Protein AF-A0A3B4AQS1-F1 (afdb_monomer)

Nearest PDB structures (foldseek):
  3d89-assembly1_A  TM=7.760E-01  e=7.528E-09  Mus musculus
  7bui-assembly1_E  TM=5.675E-01  e=8.025E-03  Metapseudomonas resinovorans

Mean predicted aligned error: 10.33 Å

Radius of gyration: 18.11 Å; Cα contacts (8 Å, |Δi|>4): 208; chains: 1; bounding box: 38×48×53 Å

Structure (mmCIF, N/CA/C/O backbone):
data_AF-A0A3B4AQS1-F1
#
_entry.id   AF-A0A3B4AQS1-F1
#
loop_
_atom_site.group_PDB
_atom_site.id
_atom_site.type_symbol
_atom_site.label_atom_id
_atom_site.label_alt_id
_atom_site.label_comp_id
_atom_site.label_asym_id
_atom_site.label_entity_id
_atom_site.label_seq_id
_atom_site.pdbx_PDB_ins_code
_atom_site.Cartn_x
_atom_site.Cartn_y
_atom_site.Cartn_z
_atom_site.occupancy
_atom_site.B_iso_or_equiv
_atom_site.auth_seq_id
_atom_site.auth_comp_id
_atom_site.auth_asym_id
_atom_site.auth_atom_id
_atom_site.pdbx_PDB_model_num
ATOM 1 N N . LYS A 1 1 ? 13.343 -6.650 13.285 1.00 47.69 1 LYS A N 1
ATOM 2 C CA . LYS A 1 1 ? 12.720 -7.160 12.037 1.00 47.69 1 LYS A CA 1
ATOM 3 C C . LYS A 1 1 ? 11.232 -6.844 12.160 1.00 47.69 1 LYS A C 1
ATOM 5 O O . LYS A 1 1 ? 10.764 -6.900 13.284 1.00 47.69 1 LYS A O 1
ATOM 10 N N . CYS A 1 2 ? 10.512 -6.440 11.104 1.00 53.94 2 CYS A N 1
ATOM 11 C CA . CYS A 1 2 ? 9.062 -6.685 11.127 1.00 53.94 2 CYS A CA 1
ATOM 12 C C . CYS A 1 2 ? 8.943 -8.184 11.349 1.00 53.94 2 CYS A C 1
ATOM 14 O O . CYS A 1 2 ? 9.558 -8.918 10.567 1.00 53.94 2 CYS A O 1
ATOM 16 N N . ASP A 1 3 ? 8.336 -8.626 12.442 1.00 48.53 3 ASP A N 1
ATOM 17 C CA . ASP A 1 3 ? 8.267 -10.053 12.697 1.00 48.53 3 ASP A CA 1
ATOM 18 C C . ASP A 1 3 ? 7.630 -10.725 11.489 1.00 48.53 3 ASP A C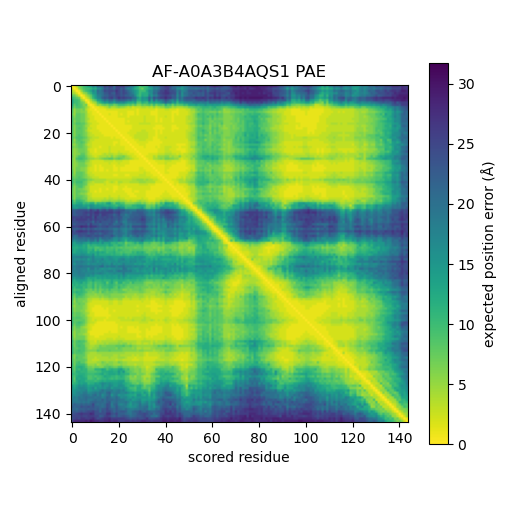 1
ATOM 20 O O . ASP A 1 3 ? 6.577 -10.323 10.999 1.00 48.53 3 ASP A O 1
ATOM 24 N N . ARG A 1 4 ? 8.312 -11.751 10.976 1.00 51.50 4 ARG A N 1
ATOM 25 C CA . ARG A 1 4 ? 7.767 -12.669 9.969 1.00 51.50 4 ARG A CA 1
ATOM 26 C C . ARG A 1 4 ? 6.751 -13.617 10.628 1.00 51.50 4 ARG A C 1
ATOM 28 O O . ARG A 1 4 ? 6.674 -14.786 10.274 1.00 51.50 4 ARG A O 1
ATOM 35 N N . GLY A 1 5 ? 6.046 -13.106 11.636 1.00 49.88 5 GLY A N 1
ATOM 36 C CA . GLY A 1 5 ? 5.046 -13.759 12.453 1.00 49.88 5 GLY A CA 1
ATOM 37 C C . GLY A 1 5 ? 3.711 -13.095 12.161 1.00 49.88 5 GLY A C 1
ATOM 38 O O . GLY A 1 5 ? 3.499 -11.929 12.472 1.00 49.88 5 GLY A O 1
ATOM 39 N N . GLN A 1 6 ? 2.877 -13.862 11.476 1.00 53.28 6 GLN A N 1
ATOM 40 C CA . GLN A 1 6 ? 1.469 -13.667 11.162 1.00 53.28 6 GLN A CA 1
ATOM 41 C C . GLN A 1 6 ? 0.691 -12.871 12.227 1.00 53.28 6 GLN A C 1
ATOM 43 O O . GLN A 1 6 ? 0.148 -13.455 13.159 1.00 53.28 6 GLN A O 1
ATOM 48 N N . SER A 1 7 ? 0.538 -11.560 12.055 1.00 55.19 7 SER A N 1
ATOM 49 C CA . SER A 1 7 ? -0.644 -10.892 12.594 1.00 55.19 7 SER A CA 1
ATOM 50 C C . SER A 1 7 ? -1.430 -10.314 11.428 1.00 55.19 7 SER A C 1
ATOM 52 O O . SER A 1 7 ? -0.945 -9.478 10.662 1.00 55.19 7 SER A O 1
ATOM 54 N N . LEU A 1 8 ? -2.643 -10.836 11.237 1.00 68.56 8 LEU A N 1
ATOM 55 C CA . LEU A 1 8 ? -3.620 -10.339 10.268 1.00 68.56 8 LEU A CA 1
ATOM 56 C C . LEU A 1 8 ? -4.305 -9.074 10.819 1.00 68.56 8 LEU A C 1
ATOM 58 O O . LEU A 1 8 ? -5.498 -8.849 10.614 1.00 68.56 8 LEU A O 1
ATOM 62 N N . ASP A 1 9 ? -3.55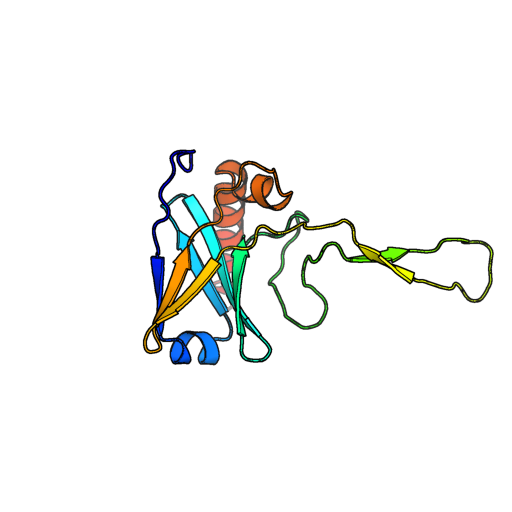8 -8.278 11.582 1.00 83.88 9 ASP A N 1
ATOM 63 C CA . ASP A 1 9 ? -4.115 -7.195 12.365 1.00 83.88 9 ASP A CA 1
ATOM 64 C C . ASP A 1 9 ? -4.602 -6.094 11.431 1.00 83.88 9 ASP A C 1
ATOM 66 O O . ASP A 1 9 ? -3.932 -5.662 10.487 1.00 83.88 9 ASP A O 1
ATOM 70 N N . SER A 1 10 ? -5.823 -5.658 11.701 1.00 91.88 10 SER A N 1
ATOM 71 C CA . SER A 1 10 ? -6.453 -4.556 11.000 1.00 91.88 10 SER A CA 1
ATOM 72 C C . SER A 1 10 ? -6.137 -3.264 11.744 1.00 91.88 10 SER A C 1
ATOM 74 O O . SER A 1 10 ? -6.522 -3.080 12.899 1.00 91.88 10 SER A O 1
ATOM 76 N N . HIS A 1 11 ? -5.416 -2.355 11.095 1.00 95.25 11 HIS A N 1
ATOM 77 C CA . HIS A 1 11 ? -4.993 -1.096 11.697 1.00 95.25 11 HIS A CA 1
ATOM 78 C C . HIS A 1 11 ? -5.956 0.027 11.352 1.00 95.25 11 HIS A C 1
ATOM 80 O O . HIS A 1 11 ? -6.131 0.351 10.179 1.00 95.25 11 HIS A O 1
ATOM 86 N N . TYR A 1 12 ? -6.524 0.676 12.367 1.00 96.31 12 TYR A N 1
ATOM 87 C CA . TYR A 1 12 ? -7.332 1.875 12.166 1.00 96.31 12 TYR A CA 1
ATOM 88 C C . TYR A 1 12 ? -6.481 3.037 11.632 1.00 96.31 12 TYR A C 1
ATOM 90 O O . TYR A 1 12 ? -5.453 3.392 12.213 1.00 96.31 12 TYR A O 1
ATOM 98 N N . ILE A 1 13 ? -6.919 3.643 10.526 1.00 97.19 13 ILE A N 1
ATOM 99 C CA . ILE A 1 13 ? -6.214 4.752 9.870 1.00 97.19 13 ILE A CA 1
ATOM 100 C C . ILE A 1 13 ? -6.885 6.094 10.160 1.00 97.19 13 ILE A C 1
ATOM 102 O O . ILE A 1 13 ? -6.192 7.081 10.426 1.00 97.19 13 ILE A O 1
ATOM 106 N N . GLY A 1 14 ? -8.216 6.134 10.088 1.00 97.00 14 GLY A N 1
ATOM 107 C CA . GLY A 1 14 ? -9.006 7.354 10.224 1.00 97.00 14 GLY A CA 1
ATOM 108 C C . GLY A 1 14 ? -10.385 7.244 9.575 1.00 97.00 14 GLY A C 1
ATOM 109 O O . GLY A 1 14 ? -10.753 6.203 9.024 1.00 97.00 14 GLY A O 1
ATOM 110 N N . ARG A 1 15 ? -11.143 8.344 9.599 1.00 97.88 15 ARG A N 1
ATOM 111 C CA . ARG A 1 15 ? -12.403 8.452 8.854 1.00 97.88 15 ARG A CA 1
ATOM 112 C C . ARG A 1 15 ? -12.126 8.586 7.360 1.00 97.88 15 ARG A C 1
ATOM 114 O O . ARG A 1 15 ? -11.192 9.276 6.948 1.00 97.88 15 ARG A O 1
ATOM 121 N N . LYS A 1 16 ? -12.974 7.961 6.543 1.00 97.12 16 LYS A N 1
ATOM 122 C CA . LYS A 1 16 ? -12.900 8.009 5.078 1.00 97.12 16 LYS A CA 1
ATOM 123 C C . LYS A 1 16 ? -12.900 9.450 4.574 1.00 97.12 16 LYS A C 1
ATOM 125 O O . LYS A 1 16 ? -12.052 9.799 3.764 1.00 97.12 16 LYS A O 1
ATOM 130 N N . GLU A 1 17 ? -13.803 10.282 5.081 1.00 97.06 17 GLU A N 1
ATOM 131 C CA . GLU A 1 17 ? -13.939 11.692 4.692 1.00 97.06 17 GLU A CA 1
ATOM 132 C C . GLU A 1 17 ? -12.652 12.490 4.920 1.00 97.06 17 GLU A C 1
ATOM 134 O O . GLU A 1 17 ? -12.229 13.256 4.055 1.00 97.06 17 GLU A O 1
ATOM 139 N N . ASP A 1 18 ? -11.982 12.256 6.050 1.00 97.12 18 ASP A N 1
ATOM 140 C CA . ASP A 1 18 ? -10.726 12.927 6.385 1.00 97.12 18 ASP A CA 1
ATOM 141 C C . ASP A 1 18 ? -9.606 12.523 5.417 1.00 97.12 18 ASP A C 1
ATOM 143 O O . ASP A 1 18 ? -8.850 13.374 4.953 1.00 97.12 18 ASP A O 1
ATOM 147 N N . ILE A 1 19 ? -9.533 11.238 5.057 1.00 95.31 19 ILE A N 1
ATOM 148 C CA . ILE A 1 19 ? -8.540 10.717 4.106 1.00 95.31 19 ILE A CA 1
ATOM 149 C C . ILE A 1 19 ? -8.815 11.223 2.686 1.00 95.31 19 ILE A C 1
ATOM 151 O O . ILE A 1 19 ? -7.881 11.615 1.990 1.00 95.31 19 ILE A O 1
ATOM 155 N N . VAL A 1 20 ? -10.082 11.243 2.263 1.00 94.06 20 VAL A N 1
ATOM 156 C CA . VAL A 1 20 ? -10.500 11.775 0.957 1.00 94.06 20 VAL A CA 1
ATOM 157 C C . VAL A 1 20 ? -10.125 13.248 0.845 1.00 94.06 20 VAL A C 1
ATOM 159 O O . VAL A 1 20 ? -9.500 13.644 -0.136 1.00 94.06 20 VAL A O 1
ATOM 162 N N . ARG A 1 21 ? -10.439 14.043 1.873 1.00 94.50 21 ARG A N 1
ATOM 163 C CA . ARG A 1 21 ? -10.105 15.470 1.936 1.00 94.50 21 ARG A CA 1
ATOM 164 C C . ARG A 1 21 ? -8.598 15.720 1.943 1.00 94.50 21 ARG A C 1
ATOM 166 O O . ARG A 1 21 ? -8.136 16.647 1.291 1.00 94.50 21 ARG A O 1
ATOM 173 N N . ALA A 1 22 ? -7.830 14.894 2.650 1.00 89.38 22 ALA A N 1
ATOM 174 C CA . ALA A 1 22 ? -6.372 14.983 2.657 1.00 89.38 22 ALA A CA 1
ATOM 175 C C . ALA A 1 22 ? -5.728 14.498 1.343 1.00 89.38 22 ALA A C 1
ATOM 177 O O . ALA A 1 22 ? -4.544 14.742 1.108 1.00 89.38 22 ALA A O 1
ATOM 178 N N . GLY A 1 23 ? -6.461 13.748 0.515 1.00 86.19 23 GLY A N 1
ATOM 179 C CA . GLY A 1 23 ? -5.970 13.055 -0.678 1.00 86.19 23 GLY A CA 1
ATOM 180 C C . GLY A 1 23 ? -5.082 11.843 -0.363 1.00 86.19 23 GLY A C 1
ATOM 181 O O . GLY A 1 23 ? -5.207 10.794 -0.999 1.00 86.19 23 GLY A O 1
ATOM 182 N N . ARG A 1 24 ? -4.198 11.953 0.637 1.00 88.81 24 ARG A N 1
ATOM 183 C CA . ARG A 1 24 ? -3.312 10.877 1.099 1.00 88.81 24 ARG A CA 1
ATOM 184 C C . ARG A 1 24 ? -2.906 11.011 2.565 1.00 88.81 24 ARG A C 1
ATOM 186 O O . ARG A 1 24 ? -2.810 12.108 3.106 1.00 88.81 24 ARG A O 1
ATOM 193 N N . VAL A 1 25 ? -2.561 9.881 3.175 1.00 92.12 25 VAL A N 1
ATOM 194 C CA . VAL A 1 25 ? -2.037 9.757 4.539 1.00 92.12 25 VAL A CA 1
ATOM 195 C C . VAL A 1 25 ? -0.908 8.728 4.551 1.00 92.12 25 VAL A C 1
ATOM 197 O O . VAL A 1 25 ? -0.961 7.722 3.851 1.00 92.12 25 VAL A O 1
ATOM 200 N N . THR A 1 26 ? 0.120 8.949 5.369 1.00 91.06 26 THR A N 1
ATOM 201 C CA . THR A 1 26 ? 1.174 7.953 5.615 1.00 91.06 26 THR A CA 1
ATOM 202 C C . THR A 1 26 ? 1.119 7.447 7.052 1.00 91.06 26 THR A C 1
ATOM 204 O O . THR A 1 26 ? 0.941 8.242 7.985 1.00 91.06 26 THR A O 1
ATOM 207 N N . ARG A 1 27 ? 1.310 6.141 7.252 1.00 92.19 27 ARG A N 1
ATOM 208 C CA . ARG A 1 27 ? 1.336 5.500 8.575 1.00 92.19 27 ARG A CA 1
ATOM 209 C C . ARG A 1 27 ? 2.458 4.480 8.679 1.00 92.19 27 ARG A C 1
ATOM 211 O O . ARG A 1 27 ? 2.808 3.835 7.700 1.00 92.19 27 ARG A O 1
ATOM 218 N N . VAL A 1 28 ? 3.006 4.334 9.883 1.00 90.44 28 VAL A N 1
ATOM 219 C CA . VAL A 1 28 ? 3.897 3.220 10.216 1.00 90.44 28 VAL A CA 1
ATOM 220 C C . VAL A 1 28 ? 3.045 2.136 10.862 1.00 90.44 28 VAL A C 1
ATOM 222 O O . VAL A 1 28 ? 2.523 2.357 11.951 1.00 90.44 28 VAL A O 1
ATOM 225 N N . LEU A 1 29 ? 2.893 0.994 10.197 1.00 90.75 29 LEU A N 1
ATOM 226 C CA . LEU A 1 29 ? 2.127 -0.149 10.697 1.00 90.75 29 LEU A CA 1
ATOM 227 C C . LEU A 1 29 ? 3.080 -1.204 11.279 1.00 90.75 29 LEU A C 1
ATOM 229 O O . LEU A 1 29 ? 4.222 -1.338 10.821 1.00 90.75 29 LEU A O 1
ATOM 233 N N . ASN A 1 30 ? 2.647 -1.885 12.344 1.00 87.19 30 ASN A N 1
ATOM 234 C CA . ASN A 1 30 ? 3.454 -2.832 13.134 1.00 87.19 30 ASN A CA 1
ATOM 235 C C . ASN A 1 30 ? 4.835 -2.288 13.558 1.00 87.19 30 ASN A C 1
ATOM 237 O O . ASN A 1 30 ? 5.821 -3.016 13.635 1.00 87.19 30 ASN A O 1
ATOM 241 N N . GLY A 1 31 ? 4.945 -0.965 13.753 1.00 83.94 31 GLY A N 1
ATOM 242 C CA . GLY A 1 31 ? 6.190 -0.264 14.111 1.00 83.94 31 GLY A CA 1
ATOM 243 C C . GLY A 1 31 ? 7.278 -0.261 13.025 1.00 83.94 31 GLY A C 1
ATOM 244 O O . GLY A 1 31 ? 8.328 0.380 13.165 1.00 83.94 31 GLY A O 1
ATOM 245 N N . CYS A 1 32 ? 7.053 -0.945 11.906 1.00 80.88 32 CYS A N 1
ATOM 246 C CA . CYS A 1 32 ? 8.149 -1.385 11.060 1.00 80.88 32 CYS A CA 1
ATOM 247 C C . CYS A 1 32 ? 7.922 -1.167 9.554 1.00 80.88 32 CYS A C 1
ATOM 249 O O . CYS A 1 32 ? 8.913 -1.079 8.825 1.00 80.88 32 CYS A O 1
ATOM 251 N N . ARG A 1 33 ? 6.671 -1.003 9.100 1.00 88.06 33 ARG A N 1
ATOM 252 C CA . ARG A 1 33 ? 6.306 -0.856 7.683 1.00 88.06 33 ARG A CA 1
ATOM 253 C C . ARG A 1 33 ? 5.723 0.532 7.411 1.00 88.06 33 ARG A C 1
ATOM 255 O O . ARG A 1 33 ? 4.701 0.883 7.991 1.00 88.06 33 ARG A O 1
ATOM 262 N N . ASP A 1 34 ? 6.366 1.328 6.554 1.00 88.88 34 ASP A N 1
ATOM 263 C CA . ASP A 1 34 ? 5.850 2.649 6.166 1.00 88.88 34 ASP A CA 1
ATOM 264 C C . ASP A 1 34 ? 4.840 2.472 5.011 1.00 88.88 34 ASP A C 1
ATOM 266 O O . ASP A 1 34 ? 5.221 2.041 3.921 1.00 88.88 34 ASP A O 1
ATOM 270 N N . VAL A 1 35 ? 3.568 2.800 5.232 1.00 91.31 35 VAL A N 1
ATOM 271 C CA . VAL A 1 35 ? 2.451 2.599 4.294 1.00 91.31 35 VAL A CA 1
ATOM 272 C C . VAL A 1 35 ? 1.888 3.942 3.840 1.00 91.31 35 VAL A C 1
ATOM 274 O O . VAL A 1 35 ? 1.654 4.838 4.655 1.00 91.31 35 VAL A O 1
ATOM 277 N N . LEU A 1 36 ? 1.660 4.074 2.535 1.00 92.06 36 LEU A N 1
ATOM 278 C CA . LEU A 1 36 ? 0.905 5.154 1.914 1.00 92.06 36 LEU A CA 1
ATOM 279 C C . LEU A 1 36 ? -0.541 4.702 1.714 1.00 92.06 36 LEU A C 1
ATOM 281 O O . LEU A 1 36 ? -0.792 3.703 1.045 1.00 92.06 36 LEU A O 1
ATOM 285 N N . ILE A 1 37 ? -1.472 5.473 2.265 1.00 94.00 37 ILE A N 1
ATOM 286 C CA . ILE A 1 37 ? -2.910 5.347 2.065 1.00 94.00 37 ILE A CA 1
ATOM 287 C C . ILE A 1 37 ? -3.349 6.535 1.216 1.00 94.00 37 ILE A C 1
ATOM 289 O O . ILE A 1 37 ? -3.060 7.676 1.572 1.00 94.00 37 ILE A O 1
ATOM 293 N N . LEU A 1 38 ? -4.022 6.301 0.097 1.00 91.81 38 LEU A N 1
ATOM 294 C CA . LEU A 1 38 ? -4.435 7.371 -0.811 1.00 91.81 38 LEU A CA 1
ATOM 295 C C . LEU A 1 38 ? -5.833 7.128 -1.358 1.00 91.81 38 LEU A C 1
ATOM 297 O O . LEU A 1 38 ? -6.231 5.982 -1.554 1.00 91.81 38 LEU A O 1
ATOM 301 N N . HIS A 1 39 ? -6.552 8.212 -1.623 1.00 89.12 39 HIS A N 1
ATOM 302 C CA . HIS A 1 39 ? -7.832 8.173 -2.311 1.00 89.12 39 HIS A CA 1
ATOM 303 C C . HIS A 1 39 ? -7.643 8.522 -3.791 1.00 89.12 39 HIS A C 1
ATOM 305 O O . HIS A 1 39 ? -7.082 9.566 -4.120 1.00 89.12 39 HIS A O 1
ATOM 311 N N . HIS A 1 40 ? -8.125 7.662 -4.684 1.00 85.12 40 HIS A N 1
ATOM 312 C CA . HIS A 1 40 ? -8.115 7.900 -6.121 1.00 85.12 40 HIS A CA 1
ATOM 313 C C . HIS A 1 40 ? -9.346 7.278 -6.785 1.00 85.12 40 HIS A C 1
ATOM 315 O O . HIS A 1 40 ? -9.687 6.132 -6.502 1.00 85.12 40 HIS A O 1
ATOM 321 N N . GLN A 1 41 ? -10.008 8.037 -7.667 1.00 87.06 41 GLN A N 1
ATOM 322 C CA . GLN A 1 41 ? -11.184 7.587 -8.432 1.00 87.06 41 GLN A CA 1
ATOM 323 C C . GLN A 1 41 ? -12.262 6.903 -7.563 1.00 87.06 41 GLN A C 1
ATOM 325 O O . GLN A 1 41 ? -12.786 5.845 -7.899 1.00 87.06 41 GLN A O 1
ATOM 330 N N . GLY A 1 42 ? -12.575 7.491 -6.402 1.00 86.31 42 GLY A N 1
ATOM 331 C CA . GLY A 1 42 ? -13.611 6.983 -5.492 1.00 86.31 42 GLY A CA 1
ATOM 332 C C . GLY A 1 42 ? -13.178 5.813 -4.598 1.00 86.31 42 GLY A C 1
ATOM 333 O O . GLY A 1 42 ? -13.951 5.385 -3.737 1.00 86.31 42 GLY A O 1
ATOM 334 N N . GLN A 1 43 ? -11.952 5.309 -4.761 1.00 90.81 43 GLN A N 1
ATOM 335 C CA . GLN A 1 43 ? -11.415 4.164 -4.026 1.00 90.81 43 GLN A CA 1
ATOM 336 C C . GLN A 1 43 ? -10.226 4.563 -3.152 1.00 90.81 43 GLN A C 1
ATOM 338 O O . GLN A 1 43 ? -9.523 5.533 -3.432 1.00 90.81 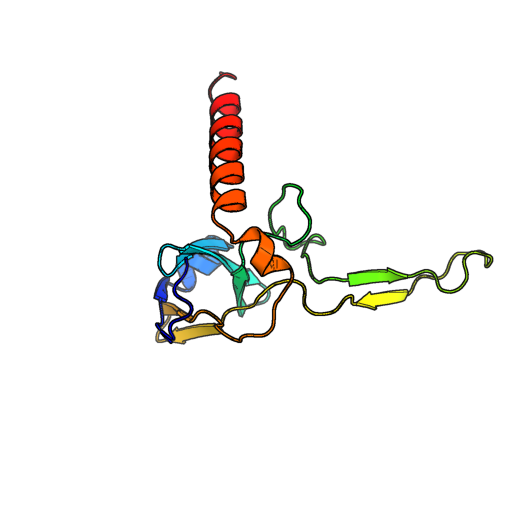43 GLN A O 1
ATOM 343 N N . ILE A 1 44 ? -10.009 3.817 -2.067 1.00 93.94 44 ILE A N 1
ATOM 344 C CA . ILE A 1 44 ? -8.852 3.995 -1.187 1.00 93.94 44 ILE A CA 1
ATOM 345 C C . ILE A 1 44 ? -7.899 2.829 -1.395 1.00 93.94 44 ILE A C 1
ATOM 347 O O . ILE A 1 44 ? -8.299 1.672 -1.314 1.00 93.94 44 ILE A O 1
ATOM 351 N N . TYR A 1 45 ? -6.629 3.154 -1.602 1.00 93.62 45 TYR A N 1
ATOM 352 C CA . TYR A 1 45 ? -5.552 2.196 -1.796 1.00 93.62 45 TYR A CA 1
ATOM 353 C C . TYR A 1 45 ? -4.549 2.310 -0.658 1.00 93.62 45 TYR A C 1
ATOM 355 O O . TYR A 1 45 ? -4.250 3.416 -0.205 1.00 93.62 45 TYR A O 1
ATOM 363 N N . ALA A 1 46 ? -3.997 1.176 -0.232 1.00 93.94 46 ALA A N 1
ATOM 364 C CA . ALA A 1 46 ? -2.871 1.118 0.687 1.00 93.94 46 ALA A CA 1
ATOM 365 C C . ALA A 1 46 ? -1.722 0.352 0.037 1.00 93.94 46 ALA A C 1
ATOM 367 O O . ALA A 1 46 ? -1.905 -0.742 -0.490 1.00 93.94 46 ALA A O 1
ATOM 368 N N . MET A 1 47 ? -0.527 0.925 0.067 1.00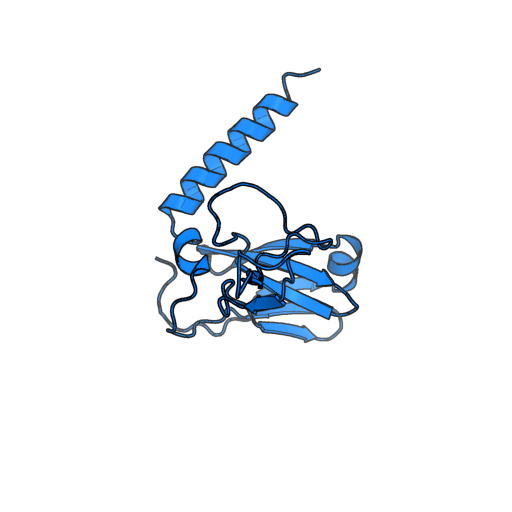 91.38 47 MET A N 1
ATOM 369 C CA . MET A 1 47 ? 0.669 0.327 -0.518 1.00 91.38 47 MET A CA 1
ATOM 370 C C . MET A 1 47 ? 1.901 0.744 0.268 1.00 91.38 47 MET A C 1
ATOM 372 O O . MET A 1 47 ? 1.858 1.707 1.038 1.00 91.38 47 MET A O 1
ATOM 376 N N . ASP A 1 48 ? 3.017 0.061 0.056 1.00 89.06 48 ASP A N 1
ATOM 377 C CA . ASP A 1 48 ? 4.296 0.533 0.575 1.00 89.06 48 ASP A CA 1
ATOM 378 C C . ASP A 1 48 ? 4.517 2.006 0.205 1.00 89.06 48 ASP A C 1
ATOM 380 O O . ASP A 1 48 ? 4.290 2.423 -0.928 1.00 89.06 48 ASP A O 1
ATOM 384 N N . MET A 1 49 ? 4.979 2.815 1.154 1.00 84.94 49 MET A N 1
ATOM 385 C CA . MET A 1 49 ? 5.205 4.241 0.908 1.00 84.94 49 MET A CA 1
ATOM 386 C C . MET A 1 49 ? 6.370 4.489 -0.063 1.00 84.94 49 MET A C 1
ATOM 388 O O . MET A 1 49 ? 6.430 5.526 -0.722 1.00 84.94 49 MET A O 1
ATOM 392 N N . ARG A 1 50 ? 7.335 3.568 -0.117 1.00 77.81 50 ARG A N 1
ATOM 393 C CA . ARG A 1 50 ? 8.602 3.749 -0.829 1.00 77.81 50 ARG A CA 1
ATOM 394 C C . ARG A 1 50 ? 8.560 3.025 -2.163 1.00 77.81 50 ARG A C 1
ATOM 396 O O . ARG A 1 50 ? 8.330 1.821 -2.192 1.00 77.81 50 ARG A O 1
ATOM 403 N N . CYS A 1 51 ? 8.804 3.758 -3.241 1.00 69.88 51 CYS A N 1
ATOM 404 C CA . CYS A 1 51 ? 8.957 3.181 -4.570 1.00 69.88 51 CYS A CA 1
ATOM 405 C C . CYS A 1 51 ? 10.258 2.369 -4.677 1.00 69.88 51 CYS A C 1
ATOM 407 O O . CYS A 1 51 ? 11.251 2.681 -4.019 1.00 69.88 51 CYS A O 1
ATOM 409 N N . TYR A 1 52 ? 10.253 1.362 -5.553 1.00 65.31 52 TYR A N 1
ATOM 410 C CA . TYR A 1 52 ? 11.415 0.526 -5.854 1.00 65.31 52 TYR A CA 1
ATOM 411 C C . TYR A 1 52 ? 12.564 1.251 -6.589 1.00 65.31 52 TYR A C 1
ATOM 413 O O . TYR A 1 52 ? 13.676 0.737 -6.664 1.00 65.31 52 TYR A O 1
ATOM 421 N N . ARG A 1 53 ? 12.330 2.444 -7.154 1.00 62.12 53 ARG A N 1
ATOM 422 C CA . ARG A 1 53 ? 13.391 3.285 -7.728 1.00 62.12 53 ARG A CA 1
ATOM 423 C C . ARG A 1 53 ? 13.909 4.231 -6.647 1.00 62.12 53 ARG A C 1
ATOM 425 O O . ARG A 1 53 ? 13.146 5.022 -6.107 1.00 62.12 53 ARG A O 1
ATOM 432 N N . GLU A 1 54 ? 15.207 4.148 -6.349 1.00 51.47 54 GLU A N 1
ATOM 433 C CA . GLU A 1 54 ? 15.924 4.807 -5.235 1.00 51.47 54 GLU A CA 1
ATOM 434 C C . GLU A 1 54 ? 15.866 6.345 -5.155 1.00 51.47 54 GLU A C 1
ATOM 436 O O . GLU A 1 54 ? 16.535 6.939 -4.309 1.00 51.47 54 GLU A O 1
ATOM 441 N N 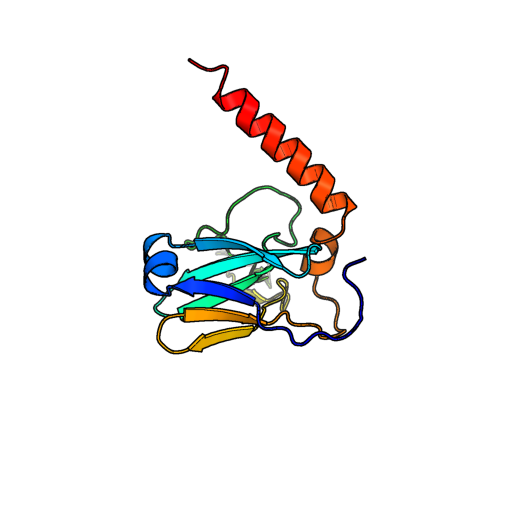. LEU A 1 55 ? 15.079 7.027 -5.981 1.00 43.38 55 LEU A N 1
ATOM 442 C CA . LEU A 1 55 ? 15.089 8.480 -6.058 1.00 43.38 55 LEU A CA 1
ATOM 443 C C . LEU A 1 55 ? 13.727 9.062 -5.714 1.00 43.38 55 LEU A C 1
ATOM 445 O O . LEU A 1 55 ? 12.706 8.721 -6.302 1.00 43.38 55 LEU A O 1
ATOM 449 N N . HIS A 1 56 ? 13.780 9.938 -4.710 1.00 45.44 56 HIS A N 1
ATOM 450 C CA . HIS A 1 56 ? 12.829 10.985 -4.371 1.00 45.44 56 HIS A CA 1
ATOM 451 C C . HIS A 1 56 ? 11.710 11.169 -5.404 1.00 45.44 56 HIS A C 1
ATOM 453 O O . HIS A 1 56 ? 11.958 11.697 -6.479 1.00 45.44 56 HIS A O 1
ATOM 459 N N . LEU A 1 57 ? 10.481 10.798 -5.058 1.00 41.59 57 LEU A N 1
ATOM 460 C CA . LEU A 1 57 ? 9.354 11.726 -4.959 1.00 41.59 57 LEU A CA 1
ATOM 461 C C . LEU A 1 57 ? 8.054 10.952 -4.745 1.00 41.59 57 LEU A C 1
ATOM 463 O O . LEU A 1 57 ? 7.852 9.843 -5.227 1.00 41.59 57 LEU A O 1
ATOM 467 N N . TYR A 1 58 ? 7.197 11.612 -3.980 1.00 45.28 58 TYR A N 1
ATOM 468 C CA . TYR A 1 58 ? 5.748 11.537 -3.961 1.00 45.28 58 TYR A CA 1
ATOM 469 C C . TYR A 1 58 ? 5.102 10.698 -5.070 1.00 45.28 58 TYR A C 1
ATOM 471 O O . TYR A 1 58 ? 5.296 10.953 -6.256 1.00 45.28 58 TYR A O 1
ATOM 479 N N . VAL A 1 59 ? 4.216 9.790 -4.652 1.00 44.12 59 VAL A N 1
ATOM 480 C CA . VAL A 1 59 ? 3.091 9.364 -5.485 1.00 44.12 59 VAL A CA 1
ATOM 481 C C . VAL A 1 59 ? 2.265 10.619 -5.765 1.00 44.12 59 VAL A C 1
ATOM 483 O O . VAL A 1 59 ? 1.447 11.045 -4.948 1.00 44.12 59 VAL A O 1
ATOM 486 N N . GLU A 1 60 ? 2.590 11.283 -6.865 1.00 43.88 60 GLU A N 1
ATOM 487 C CA . GLU A 1 60 ? 1.759 12.288 -7.499 1.00 43.88 60 GLU A CA 1
ATOM 488 C C . GLU A 1 60 ? 0.991 11.567 -8.599 1.00 43.88 60 GLU A C 1
ATOM 490 O O . GLU A 1 60 ? 1.566 10.962 -9.510 1.00 43.88 60 GLU A O 1
ATOM 495 N N . PHE A 1 61 ? -0.328 11.542 -8.433 1.00 43.44 61 PHE A N 1
ATOM 496 C CA . PHE A 1 61 ? -1.249 10.680 -9.168 1.00 43.44 61 PHE A CA 1
ATOM 497 C C . PHE A 1 61 ? -1.589 11.236 -10.561 1.00 43.44 61 PHE A C 1
ATOM 499 O O . PHE A 1 61 ? -2.727 11.172 -10.998 1.00 43.44 61 PHE A O 1
ATOM 506 N N . ASN A 1 62 ? -0.579 11.771 -11.247 1.00 41.38 62 ASN A N 1
ATOM 507 C CA . ASN A 1 62 ? -0.620 12.254 -12.623 1.00 41.38 62 ASN A CA 1
ATOM 508 C C . ASN A 1 62 ? 0.690 11.840 -13.308 1.00 41.38 62 ASN A C 1
ATOM 510 O O . ASN A 1 62 ? 1.549 12.683 -13.525 1.00 41.38 62 ASN A O 1
ATOM 514 N N . SER A 1 63 ? 0.858 10.545 -13.621 1.00 39.97 63 SER A N 1
ATOM 515 C CA . SER A 1 63 ? 1.980 9.941 -14.389 1.00 39.97 63 SER A CA 1
ATOM 516 C C . SER A 1 63 ? 3.265 9.491 -13.659 1.00 39.97 63 SER A C 1
ATOM 518 O O . SER A 1 63 ? 4.212 9.062 -14.316 1.00 39.97 63 SER A O 1
ATOM 520 N N . ARG A 1 64 ? 3.317 9.465 -12.317 1.00 49.34 64 ARG A N 1
ATOM 521 C CA . ARG A 1 64 ? 4.500 8.966 -11.564 1.00 49.34 64 ARG A CA 1
ATOM 522 C C . ARG A 1 64 ? 4.223 7.801 -10.613 1.00 49.34 64 ARG A C 1
ATOM 524 O O . ARG A 1 64 ? 4.983 7.567 -9.675 1.00 49.34 64 ARG A O 1
ATOM 531 N N . LEU A 1 65 ? 3.154 7.040 -10.841 1.00 52.41 65 LEU A N 1
ATOM 532 C CA . LEU A 1 65 ? 2.947 5.806 -10.088 1.00 52.41 65 LEU A CA 1
ATOM 533 C C . LEU A 1 65 ? 4.039 4.807 -10.504 1.00 52.41 65 LEU A C 1
ATOM 535 O O . LEU A 1 65 ? 4.273 4.577 -11.689 1.00 52.41 65 LEU A O 1
ATOM 539 N N . CYS A 1 66 ? 4.738 4.220 -9.539 1.00 56.72 66 CYS A N 1
ATOM 540 C CA . CYS A 1 66 ? 5.738 3.184 -9.784 1.00 56.72 66 CYS A CA 1
ATOM 541 C C . CYS A 1 66 ? 5.080 1.838 -10.146 1.00 56.72 66 CYS A C 1
ATOM 543 O O . CYS A 1 66 ? 5.370 0.816 -9.537 1.00 56.72 66 CYS A O 1
ATOM 545 N N . ILE A 1 67 ? 4.191 1.834 -11.143 1.00 61.00 67 ILE A N 1
ATOM 546 C CA . ILE A 1 67 ? 3.398 0.676 -11.599 1.00 61.00 67 ILE A CA 1
ATOM 547 C C . ILE A 1 67 ? 4.174 -0.312 -12.469 1.00 61.00 67 ILE A C 1
ATOM 549 O O . ILE A 1 67 ? 3.579 -1.163 -13.115 1.00 61.00 67 ILE A O 1
ATOM 553 N N . GLY A 1 68 ? 5.501 -0.204 -12.527 1.00 62.91 68 GLY A N 1
ATOM 554 C CA . GLY A 1 68 ? 6.313 -1.086 -13.364 1.00 62.91 68 GLY A CA 1
ATOM 555 C C . GLY A 1 68 ? 6.035 -0.957 -14.867 1.00 62.91 68 GLY A C 1
ATOM 556 O O . GLY A 1 68 ? 6.547 -1.773 -15.624 1.00 62.91 68 GLY A O 1
ATOM 557 N N . LEU A 1 69 ? 5.268 0.041 -15.318 1.00 69.31 69 LEU A N 1
ATOM 558 C CA . LEU A 1 69 ? 5.035 0.282 -16.739 1.00 69.31 69 LEU A CA 1
ATOM 559 C C . LEU A 1 69 ? 6.238 0.966 -17.391 1.00 69.31 69 LEU A C 1
ATOM 561 O O . LEU A 1 69 ? 6.894 1.823 -16.789 1.00 69.31 69 LEU A O 1
ATOM 565 N N . TYR A 1 70 ? 6.509 0.589 -18.633 1.00 76.19 70 TYR A N 1
ATOM 566 C CA . TYR A 1 70 ? 7.503 1.218 -19.493 1.00 76.19 70 TYR A CA 1
ATOM 567 C C . TYR A 1 70 ? 7.028 1.183 -20.946 1.00 76.19 70 TYR A C 1
ATOM 569 O O . TYR A 1 70 ? 6.296 0.276 -21.337 1.00 76.19 70 TYR A O 1
ATOM 577 N N . GLN A 1 71 ? 7.438 2.171 -21.737 1.00 78.25 71 GLN A N 1
ATOM 578 C CA . GLN A 1 71 ? 7.269 2.135 -23.186 1.00 78.25 71 GLN A CA 1
ATOM 579 C C . GLN A 1 71 ? 8.436 1.349 -23.784 1.00 78.25 71 GLN A C 1
ATOM 581 O O . GLN A 1 71 ? 9.598 1.694 -23.561 1.00 78.25 71 GLN A O 1
ATOM 586 N N . ALA A 1 72 ? 8.122 0.258 -24.473 1.00 81.44 72 ALA A N 1
ATOM 587 C CA . ALA A 1 72 ? 9.079 -0.571 -25.186 1.00 81.44 72 ALA A CA 1
ATOM 588 C C . ALA A 1 72 ? 9.119 -0.169 -26.662 1.00 81.44 72 ALA A C 1
ATOM 590 O O . ALA A 1 72 ? 8.097 0.205 -27.236 1.00 81.44 72 ALA A O 1
ATOM 591 N N . VAL A 1 73 ? 10.306 -0.263 -27.256 1.00 86.50 73 VAL A N 1
ATOM 592 C CA . VAL A 1 73 ? 10.523 -0.167 -28.700 1.00 86.50 73 VAL A CA 1
ATOM 593 C C . VAL A 1 73 ? 10.969 -1.547 -29.153 1.00 86.50 73 VAL A C 1
ATOM 595 O O . VAL A 1 73 ? 12.050 -1.989 -28.768 1.00 86.50 73 VAL A O 1
ATOM 598 N N . ASP A 1 74 ? 10.141 -2.222 -29.944 1.00 82.19 74 ASP A N 1
ATOM 599 C CA . ASP A 1 74 ? 10.443 -3.583 -30.400 1.00 82.19 74 ASP A CA 1
ATOM 600 C C . ASP A 1 74 ? 11.435 -3.580 -31.569 1.00 82.19 74 ASP A C 1
ATOM 602 O O . ASP A 1 74 ? 12.337 -4.413 -31.628 1.00 82.19 74 ASP A O 1
ATOM 606 N N . ASN A 1 75 ? 11.318 -2.604 -32.475 1.00 84.75 75 ASN A N 1
ATOM 607 C CA . ASN A 1 75 ? 12.263 -2.406 -33.566 1.00 84.75 75 ASN A CA 1
ATOM 608 C C . ASN A 1 75 ? 12.788 -0.955 -33.567 1.00 84.75 75 ASN A C 1
ATOM 610 O O . ASN A 1 75 ? 12.060 -0.046 -33.960 1.00 84.75 75 ASN A O 1
ATOM 614 N N . PRO A 1 76 ? 14.050 -0.708 -33.165 1.00 84.38 76 PRO A N 1
ATOM 615 C CA . PRO A 1 76 ? 14.608 0.643 -33.092 1.00 84.38 76 PRO A CA 1
ATOM 616 C C . PRO A 1 76 ? 14.982 1.235 -34.459 1.00 84.38 76 PRO A C 1
ATOM 618 O O . PRO A 1 76 ? 15.449 2.369 -34.517 1.00 84.38 76 PRO A O 1
ATOM 621 N N . THR A 1 77 ? 14.814 0.483 -35.550 1.00 87.25 77 THR A N 1
ATOM 622 C CA . THR A 1 77 ? 15.218 0.911 -36.900 1.00 87.25 77 THR A CA 1
ATO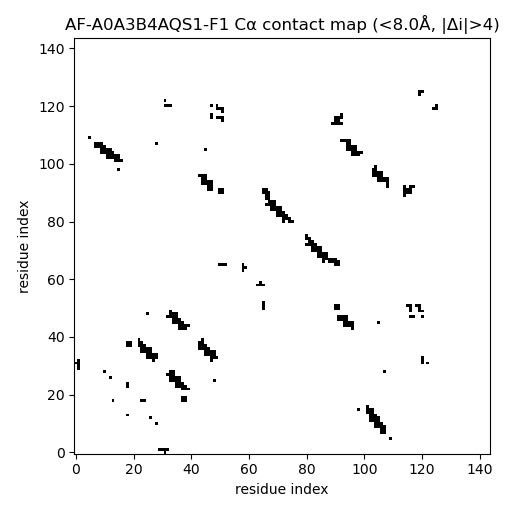M 623 C C . THR A 1 77 ? 14.076 1.483 -37.742 1.00 87.25 77 THR A C 1
ATOM 625 O O . THR A 1 77 ? 14.341 2.067 -38.789 1.00 87.25 77 THR A O 1
ATOM 628 N N . VAL A 1 78 ? 12.817 1.361 -37.298 1.00 84.62 78 VAL A N 1
ATOM 629 C CA . VAL A 1 78 ? 11.656 1.934 -38.003 1.00 84.62 78 VAL A CA 1
ATOM 630 C C . VAL A 1 78 ? 11.411 3.394 -37.620 1.00 84.62 78 VAL A C 1
ATOM 632 O O . VAL A 1 78 ? 11.489 3.770 -36.450 1.00 84.62 78 VAL A O 1
ATOM 635 N N . THR A 1 79 ? 11.073 4.214 -38.619 1.00 81.75 79 THR A N 1
ATOM 636 C CA . THR A 1 79 ? 10.704 5.626 -38.464 1.00 81.75 79 THR A CA 1
ATOM 637 C C . THR A 1 79 ? 9.301 5.892 -39.035 1.00 81.75 79 THR A C 1
ATOM 639 O O . THR A 1 79 ? 9.046 5.561 -40.193 1.00 81.75 79 THR A O 1
ATOM 642 N N . PRO A 1 80 ? 8.380 6.506 -38.262 1.00 82.50 80 PRO A N 1
ATOM 643 C CA . PRO A 1 80 ? 8.536 6.929 -36.868 1.00 82.50 80 PRO A CA 1
ATOM 644 C C . PRO A 1 80 ? 8.617 5.736 -35.900 1.00 82.50 80 PRO A C 1
ATOM 646 O O . PRO A 1 80 ? 8.086 4.661 -36.171 1.00 82.50 80 PRO A O 1
ATOM 649 N N . LEU A 1 81 ? 9.281 5.941 -34.760 1.00 82.38 81 LEU A N 1
ATOM 650 C CA . LEU A 1 81 ? 9.383 4.925 -33.715 1.00 82.38 81 LEU A CA 1
ATOM 651 C C . LEU A 1 81 ? 7.992 4.622 -33.152 1.00 82.38 81 LEU A C 1
ATOM 653 O O . LEU A 1 81 ? 7.338 5.497 -32.582 1.00 82.38 81 LEU A O 1
ATOM 657 N N . TRP A 1 82 ? 7.561 3.371 -33.287 1.00 81.81 82 TRP A N 1
ATOM 658 C CA . TRP A 1 82 ? 6.368 2.874 -32.616 1.00 81.81 82 TRP A CA 1
ATOM 659 C C . TRP A 1 82 ? 6.733 2.387 -31.213 1.00 81.81 82 TRP A C 1
ATOM 661 O O . TRP A 1 82 ? 7.737 1.693 -31.034 1.00 81.81 82 TRP A O 1
ATOM 671 N N . THR A 1 83 ? 5.930 2.757 -30.214 1.00 84.81 83 THR A N 1
ATOM 672 C CA . THR A 1 83 ? 6.131 2.323 -28.826 1.00 84.81 83 THR A CA 1
ATOM 673 C C . THR A 1 83 ? 4.904 1.611 -28.297 1.00 84.81 83 THR A C 1
ATOM 675 O O . THR A 1 83 ? 3.773 2.020 -28.552 1.00 84.81 83 THR A O 1
ATOM 678 N N . GLU A 1 84 ? 5.138 0.573 -27.501 1.00 82.12 84 GLU A N 1
ATOM 679 C CA . GLU A 1 84 ? 4.081 -0.165 -26.824 1.00 82.12 84 GLU A CA 1
ATOM 680 C C . GLU A 1 84 ? 4.254 -0.098 -25.314 1.00 82.12 84 GLU A C 1
ATOM 682 O O . GLU A 1 84 ? 5.357 -0.227 -24.778 1.00 82.12 84 GLU A O 1
ATOM 687 N N . TRP A 1 85 ? 3.144 0.074 -24.601 1.00 81.75 85 TRP A N 1
ATOM 688 C CA . TRP A 1 85 ? 3.150 -0.032 -23.150 1.00 81.75 85 TRP A CA 1
ATOM 689 C C . TRP A 1 85 ? 3.338 -1.490 -22.735 1.00 81.75 85 TRP A C 1
ATOM 691 O O . TRP A 1 85 ? 2.542 -2.362 -23.076 1.00 81.75 85 TRP A O 1
ATOM 701 N N . ARG A 1 86 ? 4.382 -1.748 -21.951 1.00 76.69 86 ARG A N 1
ATOM 702 C CA . ARG A 1 86 ? 4.687 -3.054 -21.363 1.00 76.69 86 ARG A CA 1
ATOM 703 C C . ARG A 1 86 ? 4.786 -2.929 -19.845 1.00 76.69 86 ARG A C 1
ATOM 705 O O . ARG A 1 86 ? 5.027 -1.850 -19.301 1.00 76.69 86 ARG A O 1
ATOM 712 N N . SER A 1 87 ? 4.593 -4.047 -19.150 1.00 77.88 87 SER A N 1
ATOM 713 C CA . SER A 1 87 ? 4.662 -4.126 -17.690 1.00 77.88 87 SER A CA 1
ATOM 714 C C . SER A 1 87 ? 5.868 -4.945 -17.245 1.00 77.88 87 SER A C 1
ATOM 716 O O . SER A 1 87 ? 6.159 -5.992 -17.812 1.00 77.88 87 SER A O 1
ATOM 718 N N . LYS A 1 88 ? 6.547 -4.492 -16.188 1.00 77.88 88 LYS A N 1
ATOM 719 C CA . LYS A 1 88 ? 7.567 -5.256 -15.452 1.00 77.88 88 LYS A CA 1
ATOM 720 C C . LYS A 1 88 ? 6.965 -6.112 -14.329 1.00 77.88 88 LYS A C 1
ATOM 722 O O . LYS A 1 88 ? 7.713 -6.609 -13.486 1.00 77.88 88 LYS A O 1
ATOM 727 N N . GLY A 1 89 ? 5.639 -6.233 -14.278 1.00 80.31 89 GLY A N 1
ATOM 728 C CA . GLY A 1 89 ? 4.907 -6.893 -13.200 1.00 80.31 89 GLY A CA 1
ATOM 729 C C . GLY A 1 89 ? 4.703 -6.000 -11.974 1.00 80.31 89 GLY A C 1
ATOM 730 O O . GLY A 1 89 ? 4.972 -4.797 -11.996 1.00 80.31 89 GLY A O 1
ATOM 731 N N . VAL A 1 90 ? 4.215 -6.601 -10.887 1.00 81.56 90 VAL A N 1
ATOM 732 C CA . VAL A 1 90 ? 3.954 -5.906 -9.620 1.00 81.56 90 VAL A CA 1
ATOM 733 C C . VAL A 1 90 ? 5.275 -5.464 -8.992 1.00 81.56 90 VAL A C 1
ATOM 735 O O . VAL A 1 90 ? 6.123 -6.285 -8.653 1.00 81.56 90 VAL A O 1
ATOM 738 N N . LYS A 1 91 ? 5.451 -4.150 -8.827 1.00 83.50 91 LYS A N 1
ATOM 739 C CA . LYS A 1 91 ? 6.651 -3.561 -8.203 1.00 83.50 91 LYS A CA 1
ATOM 740 C C . LYS A 1 91 ? 6.415 -2.965 -6.822 1.00 83.50 91 LYS A C 1
ATOM 742 O O . LYS A 1 91 ? 7.376 -2.647 -6.125 1.00 83.50 91 LYS A O 1
ATOM 747 N N . GLN A 1 92 ? 5.151 -2.827 -6.435 1.00 85.38 92 GLN A N 1
ATOM 748 C CA . GLN A 1 92 ? 4.741 -2.214 -5.183 1.00 85.38 92 GLN A CA 1
ATOM 749 C C . GLN A 1 92 ? 3.843 -3.175 -4.414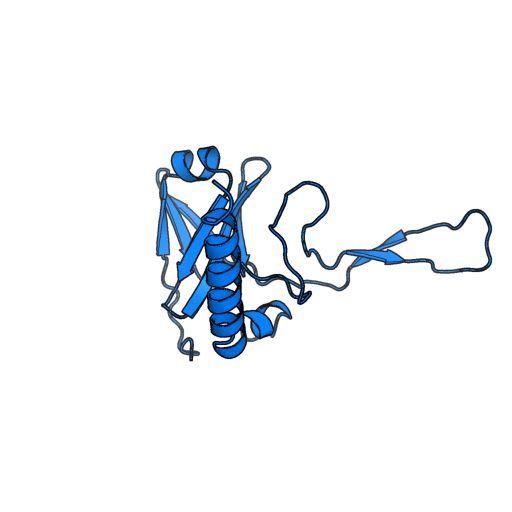 1.00 85.38 92 GLN A C 1
ATOM 751 O O . GLN A 1 92 ? 2.820 -3.609 -4.945 1.00 85.38 92 GLN A O 1
ATOM 756 N N . ARG A 1 93 ? 4.197 -3.496 -3.165 1.00 89.56 93 ARG A N 1
ATOM 757 C CA . ARG A 1 93 ? 3.331 -4.308 -2.309 1.00 89.56 93 ARG A CA 1
ATOM 758 C C . ARG A 1 93 ? 2.077 -3.515 -1.969 1.00 89.56 93 ARG A C 1
ATOM 760 O O . ARG A 1 93 ? 2.158 -2.422 -1.403 1.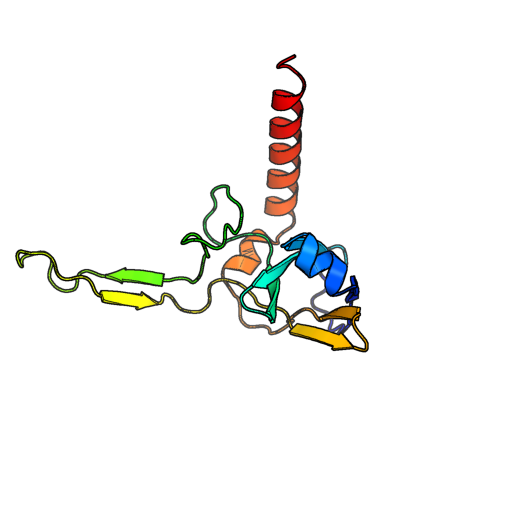00 89.56 93 ARG A O 1
ATOM 767 N N . ILE A 1 94 ? 0.933 -4.091 -2.317 1.00 90.38 94 ILE A N 1
ATOM 768 C CA . ILE A 1 94 ? -0.394 -3.565 -2.006 1.00 90.38 94 ILE A CA 1
ATOM 769 C C . ILE A 1 94 ? -0.892 -4.254 -0.738 1.00 90.38 94 ILE A C 1
ATOM 771 O O . ILE A 1 94 ? -0.713 -5.461 -0.556 1.00 90.38 94 ILE A O 1
ATOM 775 N N . HIS A 1 95 ? -1.499 -3.471 0.142 1.00 93.50 95 HIS A N 1
ATOM 776 C CA . HIS A 1 95 ? -2.120 -3.923 1.376 1.00 93.50 95 HIS A CA 1
ATOM 777 C C . HIS A 1 95 ? -3.639 -3.851 1.246 1.00 93.50 95 HIS A C 1
ATOM 779 O O . HIS A 1 95 ? -4.177 -3.064 0.464 1.00 93.50 95 HIS A O 1
ATOM 785 N N . GLN A 1 96 ? -4.331 -4.668 2.027 1.00 95.50 96 GLN A N 1
ATOM 786 C CA . GLN A 1 96 ? -5.782 -4.699 2.002 1.00 95.50 96 GLN A CA 1
ATOM 787 C C . GLN A 1 96 ? -6.339 -3.484 2.745 1.00 95.50 96 GLN A C 1
ATOM 789 O O . GLN A 1 96 ? -5.891 -3.159 3.844 1.00 95.50 96 GLN A O 1
ATOM 794 N N . VAL A 1 97 ? -7.328 -2.828 2.142 1.00 96.88 97 VAL A N 1
ATOM 795 C CA . VAL A 1 97 ? -8.090 -1.740 2.758 1.00 96.88 97 VAL A CA 1
ATOM 796 C C . VAL A 1 97 ? -9.499 -2.236 3.039 1.00 96.88 97 VAL A C 1
ATOM 798 O O . VAL A 1 97 ? -10.160 -2.762 2.147 1.00 96.88 97 VAL A O 1
ATOM 801 N N . THR A 1 98 ? -9.977 -2.005 4.256 1.00 97.06 98 THR A N 1
ATOM 802 C CA . THR A 1 98 ? -11.355 -2.303 4.653 1.00 97.06 98 THR A CA 1
ATOM 803 C C . THR A 1 98 ? -12.012 -1.021 5.141 1.00 97.06 98 THR A C 1
ATOM 805 O O . THR A 1 98 ? -11.431 -0.287 5.940 1.00 97.06 98 THR A O 1
ATOM 808 N N . VAL A 1 99 ? -13.228 -0.736 4.672 1.00 96.69 99 VAL A N 1
ATOM 809 C CA . VAL A 1 99 ? -14.009 0.421 5.124 1.00 96.69 99 VAL A CA 1
ATOM 810 C C . VAL A 1 99 ? -15.264 -0.066 5.834 1.00 96.69 99 VAL A C 1
ATOM 812 O O . VAL A 1 99 ? -16.126 -0.676 5.210 1.00 96.69 99 VAL A O 1
ATOM 815 N N . VAL A 1 100 ? -15.387 0.222 7.130 1.00 96.69 100 VAL A N 1
ATOM 816 C CA . VAL A 1 100 ? -16.532 -0.186 7.958 1.00 96.69 100 VAL A CA 1
ATOM 817 C C . VAL A 1 100 ? -17.163 1.056 8.566 1.00 96.69 100 VAL A C 1
ATOM 819 O O . VAL A 1 100 ? -16.495 1.796 9.280 1.00 96.69 100 VAL A O 1
ATOM 822 N N . LYS A 1 101 ? -18.447 1.314 8.279 1.00 97.00 101 LYS A N 1
ATOM 823 C CA . LYS A 1 101 ? -19.191 2.473 8.820 1.00 97.00 101 LYS A CA 1
ATOM 824 C C . LYS A 1 101 ? -18.419 3.800 8.676 1.00 97.00 101 LYS A C 1
ATOM 826 O O . LYS A 1 101 ? -18.282 4.552 9.634 1.00 97.00 101 LYS A O 1
ATOM 831 N N . GLY A 1 102 ? -17.822 4.045 7.506 1.00 96.38 102 GLY A N 1
ATOM 832 C CA . GLY A 1 102 ? -17.034 5.257 7.233 1.00 96.38 102 GLY A CA 1
ATOM 833 C C . GLY A 1 102 ? -15.623 5.292 7.840 1.00 96.38 102 GLY A C 1
ATOM 834 O O . GLY A 1 102 ? -14.913 6.276 7.649 1.00 96.38 102 GLY A O 1
ATOM 835 N N . HIS A 1 103 ? -15.180 4.233 8.518 1.00 97.88 103 HIS A N 1
ATOM 836 C CA . HIS A 1 103 ? -13.850 4.123 9.118 1.00 97.88 103 HIS A CA 1
ATOM 837 C C . HIS A 1 103 ? -12.949 3.257 8.243 1.00 97.88 103 HIS A C 1
ATOM 839 O O . HIS A 1 103 ? -13.363 2.190 7.791 1.00 97.88 103 HIS A O 1
ATOM 845 N N . VAL A 1 104 ? -11.730 3.725 7.988 1.00 98.00 104 VAL A N 1
ATOM 846 C CA . VAL A 1 104 ? -10.752 3.053 7.130 1.00 98.00 104 VAL A CA 1
ATOM 847 C C . VAL A 1 104 ? -9.771 2.272 7.987 1.00 98.00 104 VAL A C 1
ATOM 849 O O . VAL A 1 104 ? -9.166 2.818 8.915 1.00 98.00 104 VAL A O 1
ATOM 852 N N . TYR A 1 105 ? -9.576 1.016 7.611 1.00 97.44 105 TYR A N 1
ATOM 853 C CA . TYR A 1 105 ? -8.610 0.111 8.200 1.00 97.44 105 TYR A CA 1
ATOM 854 C C . TYR A 1 105 ? -7.686 -0.462 7.131 1.00 97.44 105 TYR A C 1
ATOM 856 O O . TYR A 1 105 ? -8.083 -0.605 5.972 1.00 97.44 105 TYR A O 1
ATOM 864 N N . VAL A 1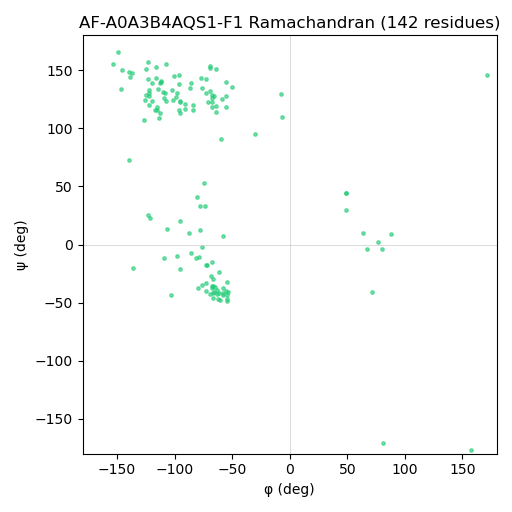 106 ? -6.459 -0.797 7.523 1.00 97.00 106 VAL A N 1
ATOM 865 C CA . VAL A 1 106 ? -5.476 -1.442 6.647 1.00 97.00 106 VAL A CA 1
ATOM 866 C C . VAL A 1 106 ? -4.973 -2.724 7.284 1.00 97.00 106 VAL A C 1
ATOM 868 O O . VAL A 1 106 ? -4.486 -2.699 8.412 1.00 97.00 106 VAL A O 1
ATOM 871 N N . THR A 1 107 ? -5.020 -3.810 6.521 1.00 94.81 107 THR A N 1
ATOM 872 C CA . THR A 1 107 ? -4.407 -5.094 6.867 1.00 94.81 107 THR A CA 1
ATOM 873 C C . THR A 1 107 ? -3.181 -5.301 5.987 1.00 94.81 107 THR A C 1
ATOM 875 O O . THR A 1 107 ? -3.252 -5.241 4.754 1.00 94.81 107 THR A O 1
ATOM 878 N N . LEU A 1 108 ? -2.026 -5.510 6.619 1.00 92.62 108 LEU A N 1
ATOM 879 C CA . LEU A 1 108 ? -0.775 -5.706 5.897 1.00 92.62 108 LEU A CA 1
ATOM 880 C C . LEU A 1 108 ? -0.803 -7.028 5.123 1.00 92.62 108 LEU A C 1
ATOM 882 O O . LEU A 1 108 ? -0.999 -8.095 5.688 1.00 92.62 108 LEU A O 1
ATOM 886 N N . ASN A 1 109 ? -0.537 -6.953 3.821 1.00 90.88 109 ASN A N 1
ATOM 887 C CA . ASN A 1 109 ? -0.209 -8.122 3.011 1.00 90.88 109 ASN A CA 1
ATOM 888 C C . ASN A 1 109 ? 1.111 -8.754 3.495 1.00 90.88 109 ASN A C 1
ATOM 890 O O . ASN A 1 109 ? 2.176 -8.145 3.362 1.00 90.88 109 ASN A O 1
ATOM 894 N N . THR A 1 110 ? 1.023 -9.975 4.023 1.00 84.94 110 THR A N 1
ATOM 895 C CA . THR A 1 110 ? 2.137 -10.765 4.571 1.00 84.94 110 THR A CA 1
ATOM 896 C C . THR A 1 110 ? 2.557 -11.935 3.675 1.00 84.94 110 THR A C 1
ATOM 898 O O . THR A 1 110 ? 3.322 -12.790 4.122 1.00 84.94 110 THR A O 1
ATOM 901 N N . HIS A 1 111 ? 2.099 -11.983 2.415 1.00 84.88 111 HIS A N 1
ATOM 902 C CA . HIS A 1 111 ? 2.506 -13.025 1.468 1.00 84.88 111 HIS A CA 1
ATOM 903 C C . HIS A 1 111 ? 4.030 -13.086 1.325 1.00 84.88 111 HIS A C 1
ATOM 905 O O . HIS A 1 111 ? 4.700 -12.051 1.258 1.00 84.88 111 HIS A O 1
ATOM 911 N N . THR A 1 112 ? 4.552 -14.313 1.254 1.00 83.38 112 THR A N 1
ATOM 912 C CA . THR A 1 112 ? 5.988 -14.629 1.246 1.00 83.38 112 THR A CA 1
ATOM 913 C C . THR A 1 112 ? 6.696 -14.267 -0.051 1.00 83.38 112 THR A C 1
ATOM 915 O O . THR A 1 112 ? 7.920 -14.192 -0.060 1.00 83.38 112 THR A O 1
ATOM 918 N N . GLU A 1 113 ? 5.948 -14.062 -1.134 1.00 87.00 113 GLU A N 1
ATOM 919 C CA . GLU A 1 113 ? 6.490 -13.607 -2.412 1.00 87.00 113 GLU A CA 1
ATOM 920 C C . GLU A 1 113 ? 7.188 -12.265 -2.226 1.00 87.00 113 GLU A C 1
ATOM 922 O O . GLU A 1 113 ? 6.583 -11.322 -1.717 1.00 87.00 113 GLU A O 1
ATOM 927 N N . GLU A 1 114 ? 8.455 -12.173 -2.623 1.00 83.62 114 GLU A N 1
ATOM 928 C CA . GLU A 1 114 ? 9.184 -10.912 -2.563 1.00 83.62 114 GLU A CA 1
ATOM 929 C C . GLU A 1 114 ? 8.685 -9.957 -3.649 1.00 83.62 114 GLU A C 1
ATOM 931 O O . GLU A 1 114 ? 8.603 -10.294 -4.829 1.00 83.62 114 GLU A O 1
ATOM 936 N N . VAL A 1 115 ? 8.390 -8.727 -3.241 1.00 87.25 115 VAL A N 1
ATOM 937 C CA . VAL A 1 115 ? 8.075 -7.611 -4.132 1.00 87.25 115 VAL A CA 1
ATOM 938 C C . VAL A 1 115 ? 9.215 -6.607 -4.026 1.00 87.25 115 VAL A C 1
ATOM 940 O O . VAL A 1 115 ? 9.712 -6.347 -2.934 1.00 87.25 115 VAL A O 1
ATOM 943 N N . GLU A 1 116 ? 9.632 -5.989 -5.134 1.00 83.38 116 GLU A N 1
ATOM 944 C CA . GLU A 1 116 ? 10.809 -5.098 -5.139 1.00 83.38 116 GLU A CA 1
ATOM 945 C C . GLU A 1 116 ? 10.745 -3.966 -4.093 1.00 83.38 116 GLU A C 1
ATOM 947 O O . GLU A 1 116 ? 11.775 -3.576 -3.534 1.00 83.38 116 GLU A O 1
ATOM 952 N N . SER A 1 117 ? 9.548 -3.464 -3.769 1.00 84.31 117 SER A N 1
ATOM 953 C CA . SER A 1 117 ? 9.352 -2.461 -2.716 1.00 84.31 117 SER A CA 1
ATOM 954 C C . SER A 1 117 ? 9.769 -2.937 -1.313 1.00 84.31 117 SER A C 1
ATOM 956 O O . SER A 1 117 ? 10.153 -2.107 -0.483 1.00 84.31 117 SER A O 1
ATOM 958 N N . ASP A 1 118 ? 9.800 -4.250 -1.045 1.00 86.44 118 ASP A N 1
ATOM 959 C CA . ASP A 1 118 ? 10.207 -4.834 0.242 1.00 86.44 118 ASP A CA 1
ATOM 960 C C . ASP A 1 118 ? 11.632 -4.432 0.639 1.00 86.44 118 ASP A C 1
ATOM 962 O O . ASP A 1 118 ? 11.899 -4.123 1.807 1.00 86.44 118 ASP A O 1
ATOM 966 N N . ARG A 1 119 ? 12.546 -4.350 -0.339 1.00 83.00 119 ARG A N 1
ATOM 967 C CA . ARG A 1 119 ? 13.944 -3.941 -0.129 1.00 83.00 119 ARG A CA 1
ATOM 968 C C . ARG A 1 119 ? 14.036 -2.578 0.561 1.00 83.00 119 ARG A C 1
ATOM 970 O O . ARG A 1 119 ? 14.850 -2.383 1.475 1.00 83.00 119 ARG A O 1
ATOM 977 N N . TYR A 1 120 ? 13.170 -1.648 0.166 1.00 76.88 120 TYR A N 1
ATOM 978 C CA . TYR A 1 120 ? 13.174 -0.257 0.625 1.00 76.88 120 TYR A CA 1
ATOM 979 C C . TYR A 1 120 ? 12.496 -0.056 1.978 1.00 76.88 120 TYR A C 1
ATOM 981 O O . TYR A 1 120 ? 12.683 0.989 2.605 1.00 76.88 120 TYR A O 1
ATOM 989 N N . GLN A 1 121 ? 11.786 -1.072 2.466 1.00 75.31 121 GLN A N 1
ATOM 990 C CA . GLN A 1 121 ? 11.142 -1.078 3.779 1.00 75.31 121 GLN A CA 1
ATOM 991 C C . GLN A 1 121 ? 12.093 -1.525 4.901 1.00 75.31 121 GLN A C 1
ATOM 993 O O . GLN A 1 121 ? 11.775 -1.409 6.086 1.00 75.31 121 GLN A O 1
ATOM 998 N N . SER A 1 122 ? 13.298 -1.985 4.556 1.00 72.31 122 SER A N 1
ATOM 999 C CA . SER A 1 122 ? 14.321 -2.359 5.534 1.00 72.31 122 SER A CA 1
ATOM 1000 C C . SER A 1 122 ? 14.814 -1.171 6.373 1.00 72.31 122 SER A C 1
ATOM 1002 O O . SER A 1 122 ? 14.864 -0.020 5.931 1.00 72.31 122 SER A O 1
ATOM 1004 N N . HIS A 1 123 ? 15.243 -1.462 7.606 1.00 70.00 123 HIS A N 1
ATOM 1005 C CA . HIS A 1 123 ? 15.685 -0.453 8.574 1.00 70.00 123 HIS A CA 1
ATOM 1006 C C . HIS A 1 123 ? 16.786 0.472 8.022 1.00 70.00 123 HIS A C 1
ATOM 1008 O O . HIS A 1 123 ? 16.704 1.685 8.187 1.00 70.00 123 HIS A O 1
ATOM 1014 N N . LYS A 1 124 ? 17.757 -0.077 7.276 1.00 73.31 124 LYS A N 1
ATOM 1015 C CA . LYS A 1 124 ? 18.836 0.689 6.626 1.00 73.31 124 LYS A CA 1
ATOM 1016 C C . LYS A 1 124 ? 18.292 1.808 5.731 1.00 73.31 124 LYS A C 1
ATOM 1018 O O . LYS A 1 124 ? 18.716 2.959 5.837 1.00 73.31 124 LYS A O 1
ATOM 1023 N N . HIS A 1 125 ? 17.321 1.486 4.879 1.00 67.38 125 HIS A N 1
ATOM 1024 C CA . HIS A 1 125 ? 16.706 2.462 3.982 1.00 67.38 125 HIS A CA 1
ATOM 1025 C C . HIS A 1 125 ? 15.797 3.423 4.760 1.00 67.38 125 HIS A C 1
ATOM 1027 O O . HIS A 1 125 ? 15.722 4.611 4.428 1.00 67.38 125 HIS A O 1
ATOM 1033 N N . ARG A 1 126 ? 15.145 2.955 5.836 1.00 70.44 126 ARG A N 1
ATOM 1034 C CA . ARG A 1 126 ? 14.329 3.804 6.716 1.00 70.44 126 ARG A CA 1
ATOM 1035 C C . ARG A 1 126 ? 15.133 4.898 7.402 1.00 70.44 126 ARG A C 1
ATOM 1037 O O . ARG A 1 126 ? 14.732 6.061 7.331 1.00 70.44 126 ARG A O 1
ATOM 1044 N N . THR A 1 127 ? 16.279 4.549 7.974 1.00 68.38 127 THR A N 1
ATOM 1045 C CA . THR A 1 127 ? 17.170 5.493 8.657 1.00 68.38 127 THR A CA 1
ATOM 1046 C C . THR A 1 127 ? 17.780 6.496 7.680 1.00 68.38 127 THR A C 1
ATOM 1048 O O . THR A 1 127 ? 17.691 7.697 7.925 1.00 68.38 127 THR A O 1
ATOM 1051 N N . ARG A 1 128 ? 18.282 6.043 6.518 1.00 66.25 128 ARG A N 1
ATOM 1052 C CA . ARG A 1 128 ? 18.822 6.933 5.468 1.00 66.25 128 ARG A CA 1
ATOM 1053 C C . ARG A 1 128 ? 17.812 8.007 5.044 1.00 66.25 128 ARG A C 1
ATOM 1055 O O . ARG A 1 128 ? 18.165 9.177 4.927 1.00 66.25 128 ARG A O 1
ATOM 1062 N N . TRP A 1 129 ? 16.549 7.622 4.866 1.00 59.34 129 TRP A N 1
ATOM 1063 C CA . TRP A 1 129 ? 15.492 8.549 4.458 1.00 59.34 129 TRP A CA 1
ATOM 1064 C C . TRP A 1 129 ? 15.073 9.518 5.571 1.00 59.34 129 TRP A C 1
ATOM 1066 O O . TRP A 1 129 ? 14.871 10.701 5.306 1.00 59.34 129 TRP A O 1
ATOM 1076 N N . ARG A 1 130 ? 14.984 9.055 6.830 1.00 61.69 130 ARG A N 1
ATOM 1077 C CA . ARG A 1 130 ? 14.710 9.935 7.983 1.00 61.69 130 ARG A CA 1
ATOM 1078 C C . ARG A 1 130 ? 15.764 11.036 8.101 1.00 61.69 130 ARG A C 1
ATOM 1080 O O . ARG A 1 130 ? 15.397 12.199 8.253 1.00 61.69 130 ARG A O 1
ATOM 1087 N N . SER A 1 131 ? 17.040 10.691 7.936 1.00 59.19 131 SER A N 1
ATOM 1088 C CA . SER A 1 131 ? 18.129 11.670 7.938 1.00 59.19 131 SER A CA 1
ATOM 1089 C C . SER A 1 131 ? 18.011 12.672 6.780 1.00 59.19 131 SER A C 1
ATOM 1091 O O . SER A 1 131 ? 18.150 13.872 6.999 1.00 59.19 131 SER A O 1
ATOM 1093 N N . GLN A 1 132 ? 17.666 12.226 5.565 1.00 57.06 132 GLN A N 1
ATOM 1094 C CA . GLN A 1 132 ? 17.479 13.110 4.398 1.00 57.06 132 GLN A CA 1
ATOM 1095 C C . GLN A 1 132 ? 16.264 14.047 4.518 1.00 57.06 132 GLN A C 1
ATOM 1097 O O . GLN A 1 132 ? 16.334 15.211 4.107 1.00 57.06 132 GLN A O 1
ATOM 1102 N N . LYS A 1 133 ? 15.155 13.576 5.104 1.00 55.88 133 LYS A N 1
ATOM 1103 C CA . LYS A 1 133 ? 13.964 14.404 5.347 1.00 55.88 133 LYS A CA 1
ATOM 1104 C C . LYS A 1 133 ? 14.252 15.498 6.375 1.00 55.88 133 LYS A C 1
ATOM 1106 O O . LYS A 1 133 ? 13.872 16.645 6.159 1.00 55.88 133 LYS A O 1
ATOM 1111 N N . LEU A 1 134 ? 14.985 15.163 7.441 1.00 53.62 134 LEU A N 1
ATOM 1112 C CA . LEU A 1 134 ? 15.428 16.127 8.451 1.00 53.62 134 LEU A CA 1
ATOM 1113 C C . LEU A 1 134 ? 16.341 17.203 7.835 1.00 53.62 134 LEU A C 1
ATOM 1115 O O . LEU A 1 134 ? 16.167 18.386 8.106 1.00 53.62 134 LEU A O 1
ATOM 1119 N N . PHE A 1 135 ? 17.257 16.810 6.945 1.00 45.44 135 PHE A N 1
ATOM 1120 C CA . PHE A 1 135 ? 18.120 17.739 6.203 1.00 45.44 135 PHE A CA 1
ATOM 1121 C C . PHE A 1 135 ? 17.352 18.659 5.243 1.00 45.44 135 PHE A C 1
ATOM 1123 O O . PHE A 1 135 ? 17.709 19.822 5.077 1.00 45.44 135 PHE A O 1
ATOM 1130 N N . SER A 1 136 ? 16.299 18.159 4.599 1.00 49.53 136 SER A N 1
ATOM 1131 C CA . SER A 1 136 ? 15.484 18.967 3.680 1.00 49.53 136 SER A CA 1
ATOM 1132 C C . SER A 1 136 ? 14.550 19.919 4.430 1.00 49.53 136 SER A C 1
ATOM 1134 O O . SER A 1 136 ? 14.381 21.054 4.009 1.00 49.53 136 SER A O 1
ATOM 1136 N N . SER A 1 137 ? 14.028 19.504 5.588 1.00 49.16 137 SER A N 1
ATOM 1137 C CA . SER A 1 137 ? 13.246 20.380 6.467 1.00 49.16 137 SER A CA 1
ATOM 1138 C C . SER A 1 137 ? 14.091 21.500 7.078 1.00 49.16 137 SER A C 1
ATOM 1140 O O . SER A 1 137 ? 13.591 22.605 7.227 1.00 49.16 137 SER A O 1
ATOM 1142 N N . LYS A 1 138 ? 15.365 21.239 7.409 1.00 50.72 138 LYS A N 1
ATOM 1143 C CA . LYS A 1 138 ? 16.284 22.263 7.938 1.00 50.72 138 LYS A CA 1
ATOM 1144 C C . LYS A 1 138 ? 16.637 23.338 6.906 1.00 50.72 138 LYS A C 1
ATOM 1146 O O . LYS A 1 138 ? 16.734 24.497 7.276 1.00 50.72 138 LYS A O 1
ATOM 1151 N N . ARG A 1 139 ? 16.769 22.974 5.624 1.00 45.75 139 ARG A N 1
ATOM 1152 C CA . ARG A 1 139 ? 17.032 23.939 4.538 1.00 45.75 139 ARG A CA 1
ATOM 1153 C C . ARG A 1 139 ? 15.871 24.904 4.283 1.00 45.75 139 ARG A C 1
ATOM 1155 O O . ARG A 1 139 ? 16.127 26.035 3.904 1.00 45.75 139 ARG A O 1
ATOM 1162 N N . ASN A 1 140 ? 14.633 24.477 4.532 1.00 42.41 140 ASN A N 1
ATOM 1163 C CA . ASN A 1 140 ? 13.450 25.336 4.401 1.00 42.41 140 ASN A CA 1
ATOM 1164 C C . ASN A 1 140 ? 13.242 26.283 5.596 1.00 42.41 140 ASN A C 1
ATOM 1166 O O . ASN A 1 140 ? 12.375 27.141 5.527 1.00 42.41 140 ASN A O 1
ATOM 1170 N N . ILE A 1 141 ? 13.983 26.106 6.695 1.00 49.97 141 ILE A N 1
ATOM 1171 C CA . ILE A 1 141 ? 13.901 26.969 7.888 1.00 49.97 141 ILE A CA 1
ATOM 1172 C C . ILE A 1 141 ? 14.974 28.069 7.842 1.00 49.97 141 ILE A C 1
ATOM 1174 O O . ILE A 1 141 ? 14.836 29.093 8.491 1.00 49.97 141 ILE A O 1
ATOM 1178 N N . THR A 1 142 ? 16.040 27.889 7.059 1.00 44.69 142 THR A N 1
ATOM 1179 C CA . THR A 1 142 ? 17.143 28.857 6.927 1.00 44.69 142 THR A CA 1
ATOM 1180 C C . THR A 1 142 ? 16.986 29.806 5.730 1.00 44.69 142 THR A C 1
ATOM 1182 O O . THR A 1 142 ? 17.985 30.329 5.247 1.00 44.69 142 THR A O 1
ATOM 1185 N N . SER A 1 143 ? 15.771 29.974 5.199 1.00 42.97 143 SER A N 1
ATOM 1186 C CA . SER A 1 143 ? 15.478 30.834 4.039 1.00 42.97 143 SER A CA 1
ATOM 1187 C C . SER A 1 143 ? 14.429 31.922 4.321 1.00 42.97 143 SER A C 1
ATOM 1189 O O . SER A 1 143 ? 13.765 32.357 3.384 1.00 42.97 143 SER A O 1
ATOM 1191 N N . GLU A 1 144 ? 14.278 32.337 5.580 1.00 34.88 144 GLU A N 1
ATOM 1192 C CA . GLU A 1 144 ? 13.579 33.570 5.990 1.00 34.88 144 GLU A CA 1
ATOM 1193 C C . GLU A 1 144 ? 14.559 34.528 6.670 1.00 34.88 144 GLU A C 1
ATOM 1195 O O . GLU A 1 144 ? 15.420 34.034 7.439 1.00 34.88 144 GLU A O 1
#

Foldseek 3Di:
DLPLDDDQDKAWDFFLVVQVVVQWDWDDPSVQFIWIWGDDPNDIWIWGQDFLPLDDDDPPVPPPDSQQWDWDFPDPPDPPTDTDIDHPPAQIQTWDWDADPRTIITGHDSDPDDHSSVVCSDPVNVVVVVVVVVVVVVVVVPPD

Sequence (144 aa):
KCDRGQSLDSHYIGRKEDIVRAGRVTRVLNGCRDVLILHHQGQIYAMDMRCYRELHLYVEFNSRLCIGLYQAVDNPTVTPLWTEWRSKGVKQRIHQVTVVKGHVYVTLNTHTEEVESDRYQSHKHRTRWRSQKLFSSKRNITSE

InterPro domains:
  IPR036922 Rieske [2Fe-2S] iron-sulphur domain superfamily [G3DSA:2.102.10.10] (2-62)
  IPR036922 Rieske [2Fe-2S] iron-sulphur domain superfamily [G3DSA:2.102.10.10] (63-132)
  IPR054716 Soluble Rieske-type ferredoxin domain [PF22543] (12-57)
  IPR054716 Soluble Rieske-type ferredoxin domain [PF22543] (67-110)

Solvent-accessible surface area (backbone atoms only — not comparable to full-atom values): 8810 Å² total; per-residue (Å²): 124,68,68,95,62,93,65,85,55,70,41,82,76,48,48,45,68,61,40,52,74,59,39,51,48,75,47,68,48,89,87,48,41,55,33,31,35,35,49,56,96,95,40,70,48,33,27,56,57,50,62,64,60,97,63,94,72,72,83,44,97,78,90,52,67,67,64,36,67,45,77,43,63,89,57,87,84,51,83,78,74,63,70,44,87,44,72,72,50,82,30,59,50,62,31,49,64,47,77,56,96,61,34,33,29,39,29,68,65,76,72,85,73,88,36,60,17,58,69,51,49,36,68,72,47,46,52,56,49,54,55,51,52,54,56,54,56,52,59,70,65,73,75,121

Organism: NCBI:txid409849

pLDDT: mean 76.59, std 18.12, range [34.88, 98.0]

Secondary structure (DSSP, 8-state):
---SS---PEEEEEEHHHHHHHSEEEEEETTTEEEEEEEETTEEEEEESS-SSSS-----TTT-----EEEE-S-TTSSSPP-EEEE----S-EEEEEEETTEEEEE----SS--THHHHTSHHHHHHHHHHHHHHHHHTTS--